Protein AF-A0A358DFU0-F1 (afdb_monomer_lite)

Sequence (56 aa):
AKYVILGHSERRAYYHETVGILKEKVLLALENNLTPIFCIGEVLEEREANRHFDVV

Secondary structure (DSSP, 8-state):
--EEEES-HHHHHHH---HHHHHHHHHHHHHTT-EEEE-----HHHHHTT-HHHH-

Foldseek 3Di:
DAEDEADPPCCCVVVVCDPVNRVVVVVVCVVVNHHYPYDFFDDPVCVVVVNGVVGD

Radius of gyration: 12.9 Å; chains: 1; bounding box: 24×18×38 Å

pLDDT: mean 96.31, std 2.74, r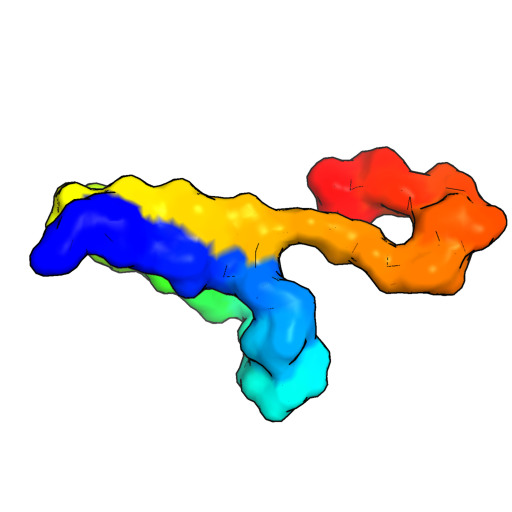ange [80.62, 98.38]

Structure (mmCIF, N/CA/C/O backbone):
data_AF-A0A358DFU0-F1
#
_entry.id   AF-A0A358DFU0-F1
#
loop_
_atom_site.group_PDB
_atom_site.id
_atom_site.type_symbol
_atom_site.label_atom_id
_atom_site.label_alt_id
_atom_site.label_comp_id
_atom_site.label_asym_id
_atom_site.label_entity_id
_atom_site.label_seq_id
_atom_site.pdbx_PDB_ins_code
_atom_site.Cartn_x
_atom_site.Cartn_y
_atom_site.Cartn_z
_atom_site.occupancy
_atom_site.B_iso_or_equiv
_atom_site.auth_seq_id
_atom_site.auth_comp_id
_atom_site.auth_asym_id
_atom_site.auth_atom_id
_atom_site.pdbx_PDB_model_num
ATOM 1 N N . ALA A 1 1 ? -4.015 5.392 19.289 1.00 80.62 1 ALA A N 1
ATOM 2 C CA . ALA A 1 1 ? -3.810 5.784 17.876 1.00 80.62 1 ALA A CA 1
ATOM 3 C C . ALA A 1 1 ? -5.029 5.349 17.066 1.00 80.62 1 ALA A C 1
ATOM 5 O O . ALA A 1 1 ? -5.686 4.415 17.498 1.00 80.62 1 ALA A O 1
ATOM 6 N N . LYS A 1 2 ? -5.356 6.020 15.952 1.00 95.50 2 LYS A N 1
ATOM 7 C CA . LYS A 1 2 ? -6.519 5.670 15.104 1.00 95.50 2 LYS A CA 1
ATOM 8 C C . LYS A 1 2 ? -6.124 5.140 13.723 1.00 95.50 2 LYS A C 1
ATOM 10 O O . LYS A 1 2 ? -6.821 4.297 13.177 1.00 95.50 2 LYS A O 1
ATOM 15 N N . TYR A 1 3 ? -5.006 5.615 13.180 1.00 97.88 3 TYR A N 1
ATOM 16 C CA . TYR A 1 3 ? -4.532 5.268 11.843 1.00 97.88 3 TYR A CA 1
ATOM 17 C C . TYR A 1 3 ? -3.129 4.673 11.894 1.00 97.88 3 TYR A C 1
ATOM 19 O O . TYR A 1 3 ? -2.365 4.965 12.817 1.00 97.88 3 TYR A O 1
ATOM 27 N N . VAL A 1 4 ? -2.793 3.872 10.886 1.00 97.88 4 VAL A N 1
ATOM 28 C CA . VAL A 1 4 ? -1.451 3.316 10.679 1.00 97.88 4 VAL A CA 1
ATOM 29 C C . VAL A 1 4 ? -1.131 3.278 9.186 1.00 97.88 4 VAL A C 1
ATOM 31 O O . VAL A 1 4 ? -1.981 2.883 8.397 1.00 97.88 4 VAL A O 1
ATOM 34 N N . ILE A 1 5 ? 0.074 3.690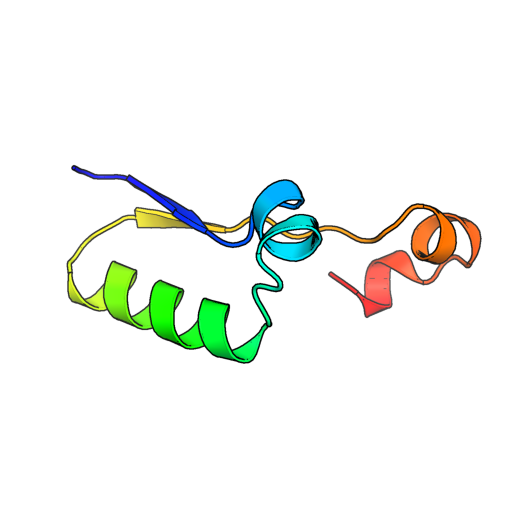 8.785 1.00 97.94 5 ILE A N 1
ATOM 35 C CA . ILE A 1 5 ? 0.534 3.576 7.391 1.00 97.94 5 ILE A CA 1
ATOM 36 C C . ILE A 1 5 ? 1.190 2.206 7.211 1.00 97.94 5 ILE A C 1
ATOM 38 O O . ILE A 1 5 ? 2.082 1.847 7.980 1.00 97.94 5 ILE A O 1
ATOM 42 N N . LEU A 1 6 ? 0.766 1.451 6.198 1.00 97.69 6 LEU A N 1
ATOM 43 C CA . LEU A 1 6 ? 1.296 0.123 5.881 1.00 97.69 6 LEU A CA 1
ATOM 44 C C . LEU A 1 6 ? 1.709 0.049 4.409 1.00 97.69 6 LEU A C 1
ATOM 46 O O . LEU A 1 6 ? 1.010 0.557 3.538 1.00 97.69 6 LEU A O 1
ATOM 50 N N . GLY A 1 7 ? 2.840 -0.604 4.128 1.00 96.88 7 GLY A N 1
ATOM 51 C CA . GLY A 1 7 ? 3.292 -0.850 2.755 1.00 96.88 7 GLY A CA 1
ATOM 52 C C . GLY A 1 7 ? 3.885 0.363 2.045 1.00 96.88 7 GLY A C 1
ATOM 53 O O . GLY A 1 7 ? 3.909 0.381 0.817 1.00 96.88 7 GLY A O 1
ATOM 54 N N . HIS A 1 8 ? 4.352 1.375 2.783 1.00 98.00 8 HIS A N 1
ATOM 55 C CA . HIS A 1 8 ? 5.023 2.532 2.187 1.00 98.00 8 HIS A CA 1
ATOM 56 C C . HIS A 1 8 ? 6.251 2.097 1.368 1.00 98.00 8 HIS A C 1
ATOM 58 O O . HIS A 1 8 ? 6.950 1.159 1.761 1.00 98.00 8 HIS A O 1
ATOM 64 N N . SER A 1 9 ? 6.517 2.764 0.241 1.00 95.56 9 SER A N 1
ATOM 65 C CA . SER A 1 9 ? 7.564 2.371 -0.719 1.00 95.56 9 SER A CA 1
ATOM 66 C C . SER A 1 9 ? 8.939 2.244 -0.059 1.00 95.56 9 SER A C 1
ATOM 68 O O . SER A 1 9 ? 9.631 1.251 -0.265 1.00 95.56 9 SER A O 1
ATOM 70 N N . GLU A 1 10 ? 9.283 3.169 0.837 1.00 97.25 10 GLU A N 1
ATOM 71 C CA . GLU A 1 10 ? 10.520 3.136 1.627 1.00 97.25 10 GLU A CA 1
ATOM 72 C C . GLU A 1 10 ? 10.631 1.866 2.483 1.00 97.25 10 GLU A C 1
ATOM 74 O O . GLU A 1 10 ? 11.709 1.294 2.637 1.00 97.25 10 GLU A O 1
ATOM 79 N N . ARG A 1 11 ? 9.511 1.378 3.030 1.00 97.69 11 ARG A N 1
ATOM 80 C CA . ARG A 1 11 ? 9.496 0.155 3.843 1.00 97.69 11 ARG A CA 1
ATOM 81 C C . ARG A 1 11 ? 9.651 -1.103 2.999 1.00 97.69 11 ARG A C 1
ATOM 83 O O . ARG A 1 11 ? 10.331 -2.038 3.413 1.00 97.69 11 ARG A O 1
ATOM 90 N N . ARG A 1 12 ? 9.078 -1.114 1.798 1.00 95.75 12 ARG A N 1
ATOM 91 C CA . ARG A 1 12 ? 9.275 -2.205 0.835 1.00 95.75 12 ARG A CA 1
ATOM 92 C C . ARG A 1 12 ? 10.724 -2.247 0.343 1.00 95.75 12 ARG A C 1
ATOM 94 O O . ARG A 1 12 ? 11.322 -3.317 0.337 1.00 95.75 12 ARG A O 1
ATOM 101 N N . ALA A 1 13 ? 11.297 -1.090 0.009 1.00 94.62 13 ALA A N 1
ATOM 102 C CA . ALA A 1 13 ? 12.645 -0.978 -0.542 1.00 94.62 13 ALA A CA 1
ATOM 103 C C . ALA A 1 13 ? 13.747 -1.249 0.495 1.00 94.62 13 ALA A C 1
ATOM 105 O O . ALA A 1 13 ? 14.644 -2.047 0.239 1.00 94.62 13 ALA A O 1
ATOM 106 N N . TYR A 1 14 ? 13.678 -0.612 1.668 1.00 97.00 14 TYR A N 1
ATOM 107 C CA . TYR A 1 14 ? 14.766 -0.660 2.655 1.00 97.00 14 TYR A CA 1
ATOM 108 C C . TYR A 1 14 ? 14.602 -1.756 3.708 1.00 97.00 14 TYR A C 1
ATOM 110 O O . TYR A 1 14 ? 15.587 -2.189 4.298 1.00 97.00 14 TYR A O 1
ATOM 118 N N . TYR A 1 15 ? 13.367 -2.197 3.965 1.00 96.75 15 TYR A N 1
ATOM 119 C CA . TYR A 1 15 ? 13.060 -3.187 5.005 1.00 96.75 15 TYR A CA 1
ATOM 120 C C . TYR A 1 15 ? 12.474 -4.481 4.435 1.00 96.75 15 TYR A C 1
ATOM 122 O O . TYR A 1 15 ? 12.049 -5.343 5.202 1.00 96.75 15 TYR A O 1
ATOM 130 N N . HIS A 1 16 ? 12.450 -4.615 3.104 1.00 95.62 16 HIS A N 1
ATOM 131 C CA . HIS A 1 16 ? 12.004 -5.811 2.392 1.00 95.62 16 HIS A CA 1
ATOM 132 C C . HIS A 1 16 ? 10.616 -6.304 2.833 1.00 95.62 16 HIS A C 1
ATOM 134 O O . HIS A 1 16 ? 10.365 -7.506 2.928 1.00 95.62 16 HIS A O 1
ATOM 140 N N . GLU A 1 17 ? 9.694 -5.374 3.116 1.00 96.25 17 GLU A N 1
ATOM 141 C CA . GLU A 1 17 ? 8.307 -5.734 3.413 1.00 96.25 17 GLU A CA 1
ATOM 142 C C . GLU A 1 17 ? 7.656 -6.388 2.189 1.00 96.25 17 GLU A C 1
ATOM 144 O O . GLU A 1 17 ? 7.429 -5.754 1.158 1.00 96.25 17 GLU A O 1
ATOM 149 N N . THR A 1 18 ? 7.336 -7.673 2.318 1.00 95.69 18 THR A N 1
ATOM 150 C CA . THR A 1 18 ? 6.668 -8.455 1.276 1.00 95.69 18 THR A CA 1
ATOM 151 C C . THR A 1 18 ? 5.149 -8.349 1.390 1.00 95.69 18 THR A C 1
ATOM 153 O O . THR A 1 18 ? 4.601 -7.977 2.430 1.00 95.69 18 THR A O 1
ATOM 156 N N . VAL A 1 19 ? 4.438 -8.750 0.331 1.00 93.00 19 VAL A N 1
ATOM 157 C CA . VAL A 1 19 ? 2.966 -8.839 0.335 1.00 93.00 19 VAL A CA 1
ATOM 158 C C . VAL A 1 19 ? 2.457 -9.738 1.470 1.00 93.00 19 VAL A C 1
ATOM 160 O O . VAL A 1 19 ? 1.451 -9.412 2.096 1.00 93.00 19 VAL A O 1
ATOM 163 N N . GLY A 1 20 ? 3.174 -10.823 1.790 1.00 97.00 20 GLY A N 1
ATOM 164 C CA . GLY A 1 20 ? 2.836 -11.712 2.908 1.00 97.00 20 GLY A CA 1
ATOM 165 C C . GLY A 1 20 ? 2.874 -10.996 4.261 1.00 97.00 20 GLY A C 1
ATOM 166 O O . GLY A 1 20 ? 1.879 -10.997 4.981 1.00 97.00 20 GLY A O 1
ATOM 167 N N . ILE A 1 21 ? 3.973 -10.291 4.554 1.00 97.19 21 ILE A N 1
ATOM 168 C CA . ILE A 1 21 ? 4.128 -9.510 5.794 1.00 97.19 21 ILE A CA 1
ATOM 169 C C . ILE A 1 21 ? 3.046 -8.427 5.893 1.00 97.19 21 ILE A C 1
ATOM 171 O O . ILE A 1 21 ? 2.471 -8.186 6.954 1.00 97.19 21 ILE A O 1
ATOM 175 N N . LEU A 1 22 ? 2.758 -7.751 4.782 1.00 97.50 22 LEU A N 1
ATOM 176 C CA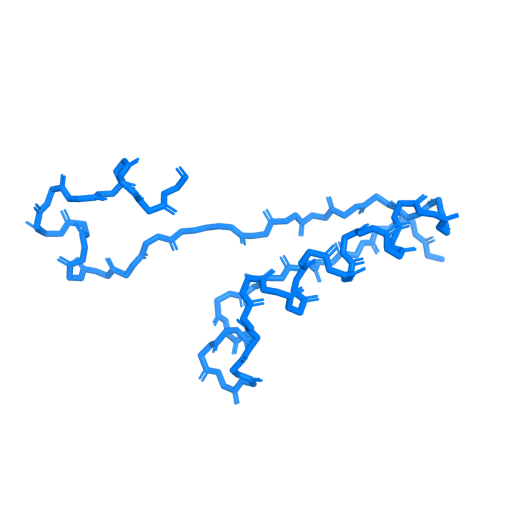 . LEU A 1 22 ? 1.767 -6.682 4.748 1.00 97.50 22 LEU A CA 1
ATOM 177 C C . LEU A 1 22 ? 0.342 -7.195 4.952 1.00 97.50 22 LEU A C 1
ATOM 179 O O . LEU A 1 22 ? -0.424 -6.546 5.662 1.00 97.50 22 LEU A O 1
ATOM 183 N N . LYS A 1 23 ? 0.002 -8.365 4.400 1.00 97.88 23 LYS A N 1
ATOM 184 C CA . LYS A 1 23 ? -1.285 -9.027 4.641 1.00 97.88 23 LYS A CA 1
ATOM 185 C C . LYS A 1 23 ? -1.498 -9.276 6.134 1.00 97.88 23 LYS A C 1
ATOM 187 O O . LYS A 1 23 ? -2.545 -8.910 6.662 1.00 97.88 23 LYS A O 1
ATOM 192 N N . GLU A 1 24 ? -0.504 -9.838 6.818 1.00 98.19 24 GLU A N 1
ATOM 193 C CA . GLU A 1 24 ? -0.571 -10.090 8.263 1.00 98.19 24 GLU A CA 1
ATOM 194 C C . GLU A 1 24 ? -0.739 -8.789 9.061 1.00 98.19 24 GLU A C 1
ATOM 196 O O . GLU A 1 24 ? -1.606 -8.698 9.928 1.00 98.19 24 GLU A O 1
ATOM 201 N N . LYS A 1 25 ? 0.022 -7.741 8.721 1.00 97.94 25 LYS A N 1
ATOM 202 C CA . LYS A 1 25 ? -0.085 -6.431 9.384 1.00 97.94 25 LYS A CA 1
ATOM 203 C C . LYS A 1 25 ? -1.439 -5.757 9.176 1.00 97.94 25 LYS A C 1
ATOM 205 O O . LYS A 1 25 ? -1.938 -5.123 10.102 1.00 97.94 25 LYS A O 1
ATOM 210 N N . VAL A 1 26 ? -2.021 -5.864 7.980 1.00 98.06 26 VAL A N 1
ATOM 211 C CA . VAL A 1 26 ? -3.352 -5.308 7.692 1.00 98.06 26 VAL A CA 1
ATOM 212 C C . VAL A 1 26 ? -4.410 -6.020 8.526 1.00 98.06 26 VAL A C 1
ATOM 214 O O . VAL A 1 26 ? -5.209 -5.343 9.168 1.00 98.06 26 VAL A O 1
ATOM 217 N N . LEU A 1 27 ? -4.388 -7.356 8.571 1.00 98.12 27 LEU A N 1
ATOM 218 C CA . LEU A 1 27 ? -5.321 -8.129 9.396 1.00 98.12 27 LEU A CA 1
ATOM 219 C C . LEU A 1 27 ? -5.200 -7.743 10.872 1.00 98.12 27 LEU A C 1
ATOM 221 O O . LEU A 1 27 ? -6.196 -7.371 11.487 1.00 98.12 27 LEU A O 1
ATOM 225 N N . LEU A 1 28 ? -3.974 -7.695 11.398 1.00 98.12 28 LEU A N 1
ATOM 226 C CA . LEU A 1 28 ? -3.721 -7.305 12.782 1.00 98.12 28 LEU A CA 1
ATOM 227 C C . LEU A 1 28 ? -4.199 -5.874 13.085 1.00 98.12 28 LEU A C 1
ATOM 229 O O . LEU A 1 28 ? -4.747 -5.613 14.156 1.00 98.12 28 LEU A O 1
ATOM 233 N N . ALA A 1 29 ? -4.008 -4.932 12.155 1.00 97.94 29 ALA A N 1
ATOM 234 C CA . ALA A 1 29 ? -4.480 -3.559 12.318 1.00 97.94 29 ALA A CA 1
ATOM 235 C C . ALA A 1 29 ? -6.012 -3.495 12.408 1.00 97.94 29 ALA A C 1
ATOM 237 O O . ALA A 1 29 ? -6.541 -2.823 13.295 1.00 97.94 29 ALA A O 1
ATOM 238 N N . LEU A 1 30 ? -6.710 -4.223 11.533 1.00 97.81 30 LEU A N 1
ATOM 239 C CA . LEU A 1 30 ? -8.170 -4.292 11.525 1.00 97.81 30 LEU A CA 1
ATOM 240 C C . LEU A 1 30 ? -8.716 -4.961 12.795 1.00 97.81 30 LEU A C 1
ATOM 242 O O . LEU A 1 30 ? -9.634 -4.425 13.410 1.00 97.81 30 LEU A O 1
ATOM 246 N N . GLU A 1 31 ? -8.112 -6.068 13.239 1.00 98.19 31 GLU A N 1
ATOM 247 C CA . GLU A 1 31 ? -8.467 -6.763 14.489 1.00 98.19 31 GLU A CA 1
ATOM 248 C C . GLU A 1 31 ? -8.344 -5.856 15.724 1.00 98.19 31 GLU A C 1
ATOM 250 O O . GLU A 1 31 ? -9.121 -5.966 16.670 1.00 98.19 31 GLU A O 1
ATOM 255 N N . ASN A 1 32 ? -7.399 -4.914 15.698 1.00 97.94 32 ASN A N 1
ATOM 256 C CA . ASN A 1 32 ? -7.162 -3.956 16.778 1.00 97.94 32 ASN A CA 1
ATOM 257 C C . ASN A 1 32 ? -7.893 -2.613 16.583 1.00 97.94 32 ASN A C 1
ATOM 259 O O . ASN A 1 32 ? -7.564 -1.632 17.252 1.00 97.94 32 ASN A O 1
ATOM 263 N N . ASN A 1 33 ? -8.890 -2.547 15.693 1.00 97.44 33 ASN A N 1
ATOM 264 C CA . ASN A 1 33 ? -9.679 -1.342 15.398 1.00 97.44 33 ASN A CA 1
ATOM 265 C C . ASN A 1 33 ? -8.842 -0.127 14.937 1.00 97.44 33 ASN A C 1
ATOM 267 O O . ASN A 1 33 ? -9.241 1.026 15.126 1.00 97.44 33 ASN A O 1
ATOM 271 N N . LEU A 1 34 ? -7.683 -0.362 14.318 1.00 98.38 34 LEU A N 1
ATOM 272 C CA . LEU A 1 34 ? -6.925 0.673 13.618 1.00 98.38 34 LEU A CA 1
ATOM 273 C C . LEU A 1 34 ? -7.423 0.788 12.175 1.00 98.38 34 LEU A C 1
ATOM 275 O O . LEU A 1 34 ? -7.808 -0.193 11.549 1.00 98.38 34 LEU A O 1
ATOM 279 N N . THR A 1 35 ? -7.385 1.998 11.622 1.00 98.12 35 THR A N 1
ATOM 280 C CA . THR A 1 35 ? -7.693 2.251 10.210 1.00 98.12 35 THR A CA 1
ATOM 281 C C . THR A 1 35 ? -6.393 2.282 9.394 1.00 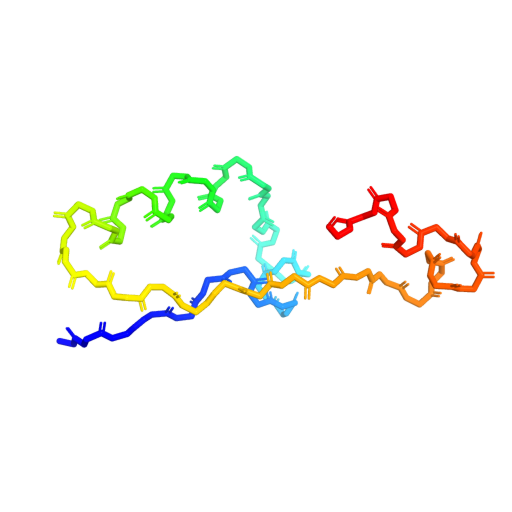98.12 35 THR A C 1
ATOM 283 O O . THR A 1 35 ? -5.626 3.245 9.515 1.00 98.12 35 THR A O 1
ATOM 286 N N . PRO A 1 36 ? -6.096 1.250 8.584 1.00 97.69 36 PRO A N 1
ATOM 287 C CA . PRO A 1 36 ? -4.870 1.217 7.802 1.00 97.69 36 PRO A CA 1
ATOM 288 C C . PRO A 1 36 ? -4.949 2.155 6.590 1.00 97.69 36 PRO A C 1
ATOM 290 O O . PRO A 1 36 ? -5.916 2.145 5.834 1.00 97.69 36 PRO A O 1
ATOM 293 N N . ILE A 1 37 ? -3.894 2.941 6.386 1.00 98.06 37 ILE A N 1
ATOM 294 C CA . ILE A 1 37 ? -3.600 3.662 5.147 1.00 98.06 37 ILE A CA 1
ATOM 295 C C . ILE A 1 37 ? -2.614 2.787 4.376 1.00 98.06 37 ILE A C 1
ATOM 297 O O . ILE A 1 37 ? -1.429 2.728 4.710 1.00 98.06 37 ILE A O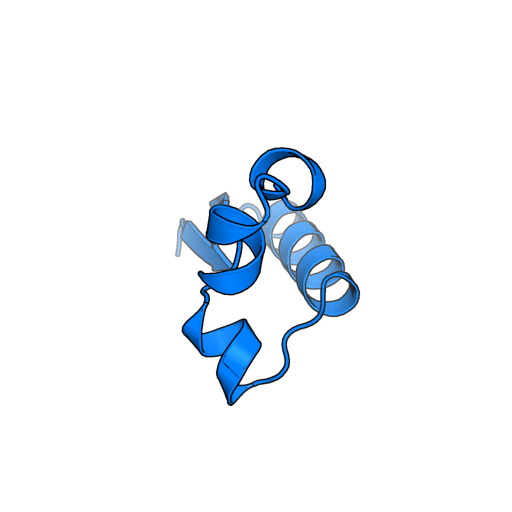 1
ATOM 301 N N . PHE A 1 38 ? -3.126 2.042 3.401 1.00 97.38 38 PHE A N 1
ATOM 302 C CA . PHE A 1 38 ? -2.349 1.048 2.669 1.00 97.38 38 PHE A CA 1
ATOM 303 C C . PHE A 1 38 ? -1.739 1.655 1.402 1.00 97.38 38 PHE A C 1
ATOM 305 O O . PHE A 1 38 ? -2.462 2.060 0.495 1.00 97.38 38 PHE A O 1
ATOM 312 N N . CYS A 1 39 ? -0.411 1.736 1.347 1.00 97.31 39 CYS A N 1
ATOM 313 C CA . CYS A 1 39 ? 0.307 2.248 0.185 1.00 97.31 39 CYS A CA 1
ATOM 314 C C . CYS A 1 39 ? 0.531 1.136 -0.854 1.00 97.31 39 CYS A C 1
ATOM 316 O O . CYS A 1 39 ? 1.073 0.065 -0.547 1.00 97.31 39 CYS A O 1
ATOM 318 N N . ILE A 1 40 ? 0.156 1.440 -2.095 1.00 95.25 40 ILE A N 1
ATOM 319 C CA . ILE A 1 40 ? 0.396 0.643 -3.303 1.00 95.25 40 ILE A CA 1
ATOM 320 C C . ILE A 1 40 ? 1.069 1.518 -4.361 1.00 95.25 40 ILE A C 1
ATOM 322 O O . ILE A 1 40 ? 1.047 2.746 -4.250 1.00 95.25 40 ILE A O 1
ATOM 326 N N . GLY A 1 41 ? 1.658 0.883 -5.364 1.00 94.69 41 GLY A N 1
ATOM 327 C CA . GLY A 1 41 ? 2.287 1.559 -6.489 1.00 94.69 41 GLY A CA 1
ATOM 328 C C . GLY A 1 41 ? 3.319 0.669 -7.161 1.00 94.69 41 GLY A C 1
ATOM 329 O O . GLY A 1 41 ? 3.929 -0.190 -6.521 1.00 94.69 41 GLY A O 1
ATOM 330 N N . GLU A 1 42 ? 3.480 0.900 -8.449 1.00 95.69 42 GLU A N 1
ATOM 331 C CA . GLU A 1 42 ? 4.465 0.288 -9.322 1.00 95.69 42 GLU A CA 1
ATOM 332 C C . GLU A 1 42 ? 5.808 1.035 -9.279 1.0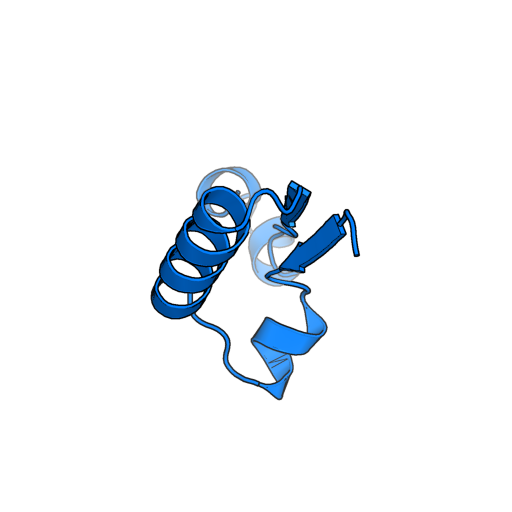0 95.69 42 GLU A C 1
ATOM 334 O O . GLU A 1 42 ? 5.888 2.195 -8.856 1.00 95.69 42 GLU A O 1
ATOM 339 N N . VAL A 1 43 ? 6.877 0.385 -9.740 1.00 94.75 43 VAL A N 1
ATOM 340 C CA . VAL A 1 43 ? 8.155 1.064 -10.009 1.00 94.75 43 VAL A CA 1
ATOM 341 C C . VAL A 1 43 ? 8.161 1.708 -11.400 1.00 94.75 43 VAL A C 1
ATOM 343 O O . VAL A 1 43 ? 7.330 1.395 -12.258 1.00 94.75 43 VAL A O 1
ATOM 346 N N . LEU A 1 44 ? 9.108 2.619 -11.645 1.00 95.94 44 LEU A N 1
ATOM 347 C CA . LEU A 1 44 ? 9.199 3.361 -12.908 1.00 95.94 44 LEU A CA 1
ATOM 348 C C . LEU A 1 44 ? 9.260 2.419 -14.120 1.00 95.94 44 LEU A C 1
ATOM 350 O O . LEU A 1 44 ? 8.569 2.639 -15.112 1.00 95.94 44 LEU A O 1
ATOM 354 N N . GLU A 1 45 ? 10.012 1.328 -14.007 1.00 96.69 45 GLU A N 1
ATOM 355 C CA . GLU A 1 45 ? 10.193 0.332 -15.060 1.00 96.69 45 GLU A CA 1
ATOM 356 C C . GLU A 1 45 ? 8.876 -0.373 -15.426 1.00 96.69 45 GLU A C 1
ATOM 358 O O . GLU A 1 45 ? 8.635 -0.709 -16.585 1.00 96.69 45 GLU A O 1
ATOM 363 N N . GLU A 1 46 ? 7.990 -0.597 -14.454 1.00 96.25 46 GLU A N 1
ATOM 364 C CA . GLU A 1 46 ? 6.671 -1.201 -14.679 1.00 96.25 46 GLU A CA 1
ATOM 365 C C . GLU A 1 46 ? 5.717 -0.215 -15.353 1.00 96.25 46 GLU A C 1
ATOM 367 O O . GLU A 1 46 ? 4.944 -0.601 -16.238 1.00 96.25 46 GLU A O 1
ATOM 372 N N . ARG A 1 47 ? 5.810 1.067 -14.986 1.00 96.44 47 ARG A N 1
ATOM 373 C CA . ARG A 1 47 ? 5.055 2.145 -15.623 1.00 96.44 47 ARG A CA 1
ATOM 374 C C . ARG A 1 47 ? 5.457 2.316 -17.085 1.00 96.44 47 ARG A C 1
ATOM 376 O O . ARG A 1 47 ? 4.579 2.329 -17.947 1.00 96.44 47 ARG A O 1
ATOM 383 N N . GLU A 1 48 ? 6.756 2.402 -17.364 1.00 97.56 48 GLU A N 1
ATOM 384 C CA . GLU A 1 48 ? 7.308 2.524 -18.721 1.00 97.56 48 GLU A CA 1
ATOM 385 C C . GLU A 1 48 ? 7.002 1.290 -19.584 1.00 97.56 48 GLU A C 1
ATOM 387 O O . GLU A 1 48 ? 6.767 1.413 -20.787 1.00 97.56 48 GLU A O 1
ATOM 392 N N . ALA A 1 49 ? 6.899 0.109 -18.967 1.00 97.81 49 ALA A N 1
ATOM 393 C CA . ALA A 1 49 ? 6.475 -1.123 -19.628 1.00 97.81 49 ALA A CA 1
ATOM 394 C C . ALA A 1 49 ? 4.951 -1.241 -19.843 1.00 97.81 49 ALA A C 1
ATOM 396 O O . ALA A 1 49 ? 4.493 -2.272 -20.331 1.00 97.81 49 ALA A O 1
ATOM 397 N N . ASN A 1 50 ? 4.153 -0.226 -19.488 1.00 96.94 50 ASN A N 1
ATOM 398 C CA . ASN A 1 50 ? 2.683 -0.264 -19.510 1.00 96.94 50 ASN A CA 1
ATOM 399 C C . ASN A 1 50 ? 2.057 -1.388 -18.652 1.00 96.94 50 ASN A C 1
ATOM 401 O O . ASN A 1 50 ? 0.926 -1.791 -18.906 1.00 96.94 50 ASN A O 1
ATOM 405 N N . ARG A 1 51 ? 2.754 -1.858 -17.609 1.00 96.31 51 ARG A N 1
ATOM 406 C CA . ARG A 1 51 ? 2.296 -2.929 -16.697 1.00 96.31 51 ARG A CA 1
ATOM 407 C C . ARG A 1 51 ? 1.703 -2.421 -15.383 1.00 96.31 51 ARG A C 1
ATOM 409 O O . ARG A 1 51 ? 1.465 -3.200 -14.472 1.00 96.31 51 ARG A O 1
ATOM 416 N N . HIS A 1 52 ? 1.467 -1.118 -15.253 1.00 94.81 52 HIS A N 1
ATOM 417 C CA . HIS A 1 52 ? 0.983 -0.521 -14.002 1.00 94.81 52 HIS A CA 1
ATOM 418 C C . HIS A 1 52 ? -0.323 -1.157 -13.496 1.00 94.81 52 HIS A C 1
ATOM 420 O O . HIS A 1 52 ? -0.458 -1.354 -12.297 1.00 94.81 52 HIS A O 1
ATOM 426 N N . PHE A 1 53 ? -1.242 -1.551 -14.387 1.00 95.19 53 PHE A N 1
ATOM 427 C CA . PHE A 1 53 ? -2.479 -2.248 -14.004 1.00 95.19 53 PHE A CA 1
ATOM 428 C C . PHE A 1 53 ? -2.278 -3.692 -13.531 1.00 95.19 53 PHE A C 1
ATOM 430 O O . PHE A 1 53 ? -3.161 -4.225 -12.871 1.00 95.19 53 PHE A O 1
ATOM 437 N N . ASP A 1 54 ? -1.147 -4.322 -13.851 1.00 95.00 54 ASP A N 1
ATOM 438 C CA . ASP A 1 54 ? -0.846 -5.685 -13.398 1.00 95.00 54 ASP A CA 1
ATOM 439 C C . ASP A 1 54 ? -0.295 -5.698 -11.961 1.00 95.00 54 ASP A C 1
ATOM 441 O O . ASP A 1 54 ? -0.271 -6.742 -11.308 1.00 95.00 54 ASP A O 1
ATOM 445 N N . VAL A 1 55 ? 0.190 -4.546 -11.485 1.00 90.75 55 VAL A N 1
ATOM 446 C CA . VAL A 1 55 ? 0.893 -4.395 -10.204 1.00 90.75 55 VAL A CA 1
ATOM 447 C C . VAL A 1 55 ? -0.029 -3.879 -9.094 1.00 90.75 55 VAL A C 1
ATOM 449 O O . VAL A 1 55 ? 0.180 -4.225 -7.927 1.00 90.75 55 VAL A O 1
ATOM 452 N N . VAL A 1 56 ? -1.016 -3.042 -9.440 1.00 89.50 56 VAL A N 1
ATOM 453 C CA . VAL A 1 56 ? -1.908 -2.347 -8.487 1.00 89.50 56 VAL A CA 1
ATOM 454 C C . VAL A 1 56 ? -3.187 -3.102 -8.154 1.00 89.50 56 VAL A C 1
ATOM 456 O O . VAL A 1 56 ? -3.772 -3.745 -9.050 1.00 89.50 56 VAL A O 1
#